Protein AF-A0A925YKU9-F1 (afdb_monomer_lite)

Foldseek 3Di:
DPPPPVVVVVLCQLAACPHPNNVVQQVVQVVCCVVPVDRAADERDHADDDQVVLQVAADNPPRHDFQDPAADVNAWRGADSVSRHTYGRNDPPPD

Radius of gyration: 14.34 Å; chains: 1; bounding box: 39×33×35 Å

Secondary structure (DSSP, 8-state):
---HHHHHHHHHHHH-TTSHHHHHHHHHHHHHHHHH-S---EE-----S-HHHHHTPPPTTT----EEEEEETTTEEEEETTTTEEE--------

Structure (mmCIF, N/CA/C/O backbone):
data_AF-A0A925YKU9-F1
#
_entry.id   AF-A0A925YKU9-F1
#
loop_
_atom_site.group_PDB
_atom_site.id
_atom_site.type_symbol
_atom_site.label_atom_id
_atom_site.label_alt_id
_atom_site.label_comp_id
_atom_site.label_asym_id
_atom_site.label_entity_id
_atom_site.label_seq_id
_atom_site.pdbx_PDB_ins_code
_atom_site.Cartn_x
_atom_site.Cartn_y
_atom_site.Cartn_z
_atom_site.occupancy
_atom_site.B_iso_or_equiv
_atom_site.auth_seq_id
_atom_site.auth_comp_id
_atom_site.auth_asym_id
_atom_site.auth_atom_id
_atom_site.pdbx_PDB_model_num
ATOM 1 N N . MET A 1 1 ? 25.404 24.537 1.081 1.00 47.00 1 MET A N 1
ATOM 2 C CA . MET A 1 1 ? 25.652 23.130 1.467 1.00 47.00 1 MET A CA 1
ATOM 3 C C . MET A 1 1 ? 24.310 22.455 1.718 1.00 47.00 1 MET A C 1
ATOM 5 O O . MET A 1 1 ? 23.760 22.600 2.797 1.00 47.00 1 MET A O 1
ATOM 9 N N . GLY A 1 2 ? 23.730 21.794 0.712 1.00 53.41 2 GLY A N 1
ATOM 10 C CA . GLY A 1 2 ? 22.553 20.944 0.922 1.00 53.41 2 GLY A CA 1
ATOM 11 C C . GLY A 1 2 ? 23.017 19.615 1.508 1.00 53.41 2 GLY A C 1
ATOM 12 O O . GLY A 1 2 ? 23.912 18.988 0.939 1.00 53.41 2 GLY A O 1
ATOM 13 N N . CYS A 1 3 ? 22.486 19.215 2.661 1.00 54.06 3 CYS A N 1
ATOM 14 C CA . CYS A 1 3 ? 22.862 17.966 3.318 1.00 54.06 3 CYS A CA 1
ATOM 15 C C . CYS A 1 3 ? 22.332 16.766 2.510 1.00 54.06 3 CYS A C 1
ATOM 17 O O . CYS A 1 3 ? 21.274 16.214 2.799 1.00 54.06 3 CYS A O 1
ATOM 19 N N . LYS A 1 4 ? 23.082 16.366 1.476 1.00 62.62 4 LYS A N 1
ATOM 20 C CA . LYS A 1 4 ? 22.746 15.247 0.576 1.00 62.62 4 LYS A CA 1
ATOM 21 C C . LYS A 1 4 ? 22.567 13.920 1.325 1.00 62.62 4 LYS A C 1
ATOM 23 O O . LYS A 1 4 ? 21.825 13.052 0.878 1.00 62.62 4 LYS A O 1
ATOM 28 N N . THR A 1 5 ? 23.236 13.759 2.466 1.00 67.00 5 THR A N 1
ATOM 29 C CA . THR A 1 5 ? 23.185 12.537 3.279 1.00 67.00 5 THR A CA 1
ATOM 30 C C . THR A 1 5 ? 21.844 12.377 3.996 1.00 67.00 5 THR A C 1
ATOM 32 O O . THR A 1 5 ? 21.273 11.290 3.961 1.00 67.00 5 THR A O 1
ATOM 35 N N . GLY A 1 6 ? 21.314 13.450 4.595 1.00 72.69 6 GLY A N 1
ATOM 36 C CA . GLY A 1 6 ? 20.035 13.407 5.314 1.00 72.69 6 GLY A CA 1
ATOM 37 C C . GLY A 1 6 ? 18.842 13.196 4.381 1.00 72.69 6 GLY A C 1
ATOM 38 O O . GLY A 1 6 ? 17.964 12.388 4.673 1.00 72.69 6 GLY A O 1
ATOM 39 N N . GLU A 1 7 ? 18.853 13.849 3.217 1.00 74.38 7 GLU A N 1
ATOM 40 C CA . GLU A 1 7 ? 17.818 13.664 2.192 1.00 74.38 7 GLU A CA 1
ATOM 41 C C . GLU A 1 7 ? 17.801 12.224 1.662 1.00 74.38 7 GLU A C 1
ATOM 43 O O . GLU A 1 7 ? 16.746 11.591 1.606 1.00 74.38 7 GLU A O 1
ATOM 48 N N . ARG A 1 8 ? 18.977 11.662 1.345 1.00 70.12 8 ARG A N 1
ATOM 49 C CA . ARG A 1 8 ? 19.085 10.280 0.860 1.00 70.12 8 ARG A CA 1
ATOM 50 C C . ARG A 1 8 ? 18.632 9.262 1.906 1.00 70.12 8 ARG A C 1
ATOM 52 O O . ARG A 1 8 ? 18.003 8.272 1.544 1.00 70.12 8 ARG A O 1
ATOM 59 N N . PHE A 1 9 ? 18.926 9.514 3.181 1.00 75.19 9 PHE A N 1
ATOM 60 C CA . PHE A 1 9 ? 18.459 8.677 4.285 1.00 75.19 9 PHE A CA 1
ATOM 61 C C . PHE A 1 9 ? 16.930 8.726 4.419 1.00 75.19 9 PHE A C 1
ATOM 63 O O . PHE A 1 9 ? 16.285 7.681 4.422 1.00 75.19 9 PHE A O 1
ATOM 70 N N . GLY A 1 10 ? 16.332 9.922 4.425 1.00 74.50 10 GLY A N 1
ATOM 71 C CA . GLY A 1 10 ? 14.876 10.077 4.507 1.00 74.50 10 GLY A CA 1
ATOM 72 C C . GLY A 1 10 ? 14.133 9.441 3.326 1.00 74.50 10 GLY A C 1
ATOM 73 O O . GLY A 1 10 ? 13.119 8.771 3.517 1.00 74.50 10 GLY A O 1
ATOM 74 N N . LEU A 1 11 ? 14.658 9.589 2.105 1.00 73.44 11 LEU A N 1
ATOM 75 C CA . LEU A 1 11 ? 14.107 8.931 0.913 1.00 73.44 11 LEU A CA 1
ATOM 76 C C . LEU A 1 11 ? 14.207 7.403 0.988 1.00 73.44 11 LEU A C 1
ATOM 78 O O . LEU A 1 11 ? 13.266 6.713 0.590 1.00 73.44 11 LEU A O 1
ATOM 82 N N . GLY A 1 12 ? 15.318 6.885 1.518 1.00 73.56 12 GLY A N 1
ATOM 83 C CA . GLY A 1 12 ? 15.509 5.457 1.760 1.00 73.56 12 GLY A CA 1
ATOM 84 C C . GLY A 1 12 ? 14.478 4.897 2.737 1.00 73.56 12 GLY A C 1
ATOM 85 O O . GLY A 1 12 ? 13.840 3.890 2.430 1.00 73.56 12 GLY A O 1
ATOM 86 N N . GLU A 1 13 ? 14.242 5.586 3.854 1.00 78.00 13 GLU A N 1
ATOM 87 C CA . GLU A 1 13 ? 13.253 5.161 4.850 1.00 78.00 13 GLU A CA 1
ATOM 88 C C . GLU A 1 13 ? 11.822 5.164 4.283 1.00 78.00 13 GLU A C 1
ATOM 90 O O . GLU A 1 13 ? 11.064 4.236 4.547 1.00 78.00 13 GLU A O 1
ATOM 95 N N . MET A 1 14 ? 11.448 6.144 3.454 1.00 79.38 14 MET A N 1
ATOM 96 C CA . MET A 1 14 ? 10.111 6.196 2.828 1.00 79.38 14 MET A CA 1
ATOM 97 C C . MET A 1 14 ? 9.894 5.164 1.711 1.00 79.38 14 MET A C 1
ATOM 99 O O . MET A 1 14 ? 8.747 4.891 1.350 1.00 79.38 14 MET A O 1
ATOM 103 N N . SER A 1 15 ? 10.979 4.641 1.132 1.00 79.56 15 SER A N 1
ATOM 104 C CA . SER A 1 15 ? 10.930 3.747 -0.036 1.00 79.56 15 SER A CA 1
ATOM 105 C C . SER A 1 15 ? 11.289 2.299 0.284 1.00 79.56 15 SER A C 1
ATOM 107 O O . SER A 1 15 ? 11.261 1.451 -0.609 1.00 79.56 15 SER A O 1
ATOM 109 N N . SER A 1 16 ? 11.643 2.009 1.537 1.00 83.62 16 SER A N 1
ATOM 110 C CA . SER A 1 16 ? 12.012 0.667 1.982 1.00 83.62 16 SER A CA 1
ATOM 111 C C . SER A 1 16 ? 10.869 0.056 2.797 1.00 83.62 16 SER A C 1
ATOM 113 O O . SER A 1 16 ? 10.448 0.658 3.788 1.00 83.62 16 SER A O 1
ATOM 115 N N . PRO A 1 17 ? 10.357 -1.134 2.428 1.00 82.12 17 PRO A N 1
ATOM 116 C CA . PRO A 1 17 ? 9.280 -1.798 3.173 1.00 82.12 17 PRO A CA 1
ATOM 117 C C . PRO A 1 17 ? 9.705 -2.181 4.600 1.00 82.12 17 PRO A C 1
ATOM 119 O O . PRO A 1 17 ? 8.885 -2.191 5.520 1.00 82.12 17 PRO A O 1
ATOM 122 N N . ASP A 1 18 ? 11.000 -2.440 4.784 1.00 81.75 18 ASP A N 1
ATOM 123 C CA . ASP A 1 18 ? 11.605 -2.859 6.047 1.00 81.75 18 ASP A CA 1
ATOM 124 C C . ASP A 1 18 ? 12.107 -1.721 6.935 1.00 81.75 18 ASP A C 1
ATOM 126 O O . ASP A 1 18 ? 12.610 -1.991 8.032 1.00 81.75 18 ASP A O 1
ATOM 130 N N . SER A 1 19 ? 11.963 -0.468 6.497 1.00 85.75 19 SER A N 1
ATOM 131 C CA . SER A 1 19 ? 12.412 0.682 7.274 1.00 85.75 19 SER A CA 1
ATOM 132 C C . SER A 1 19 ? 11.648 0.822 8.584 1.00 85.75 19 SER A C 1
ATOM 134 O O . SER A 1 19 ? 10.493 0.395 8.732 1.00 85.75 19 SER A O 1
ATOM 136 N N . SER A 1 20 ? 12.297 1.480 9.541 1.00 87.19 20 SER A N 1
ATOM 137 C CA . SER A 1 20 ? 11.671 1.823 10.816 1.00 87.19 20 SER A CA 1
ATOM 138 C C . SER A 1 20 ? 10.420 2.685 10.598 1.00 87.19 20 SER A C 1
ATOM 140 O O . SER A 1 20 ? 9.379 2.452 11.218 1.00 87.19 20 SER A O 1
ATOM 142 N N . LEU A 1 21 ? 10.497 3.607 9.634 1.00 87.25 21 LEU A N 1
ATOM 143 C CA . LEU A 1 21 ? 9.420 4.514 9.262 1.00 87.25 21 LEU A CA 1
ATOM 144 C C . LEU A 1 21 ? 8.204 3.777 8.686 1.00 87.25 21 LEU A C 1
ATOM 146 O O . LEU A 1 21 ? 7.085 4.017 9.136 1.00 87.25 21 LEU A O 1
ATOM 150 N N . THR A 1 22 ? 8.406 2.863 7.733 1.00 87.38 22 THR A N 1
ATOM 151 C CA . THR A 1 22 ? 7.304 2.113 7.107 1.00 87.38 22 THR A CA 1
ATOM 152 C C . THR A 1 22 ? 6.642 1.170 8.109 1.00 87.38 22 THR A C 1
ATOM 154 O O . THR A 1 22 ? 5.417 1.050 8.134 1.00 87.38 22 THR A O 1
ATOM 157 N N . LYS A 1 23 ? 7.426 0.510 8.971 1.00 90.06 23 LYS A N 1
ATOM 158 C CA . LYS A 1 23 ? 6.894 -0.362 10.032 1.00 90.06 23 LYS A CA 1
ATOM 159 C C . LYS A 1 23 ? 6.031 0.427 11.016 1.00 90.06 23 LYS A C 1
ATOM 161 O O . LYS A 1 23 ? 4.874 0.070 11.232 1.00 90.06 23 LYS A O 1
ATOM 166 N N . ARG A 1 24 ? 6.554 1.538 11.544 1.00 91.94 24 ARG A N 1
ATOM 167 C CA . ARG A 1 24 ? 5.825 2.376 12.506 1.00 91.94 24 ARG A CA 1
ATOM 168 C C . ARG A 1 24 ? 4.614 3.062 11.876 1.00 91.94 24 ARG A C 1
ATOM 170 O O . ARG A 1 24 ? 3.562 3.135 12.499 1.00 91.94 24 ARG A O 1
ATOM 177 N N . GLY A 1 25 ? 4.742 3.531 10.636 1.00 91.25 25 GLY A N 1
ATOM 178 C CA . GLY A 1 25 ? 3.652 4.157 9.892 1.00 91.25 25 GLY A CA 1
ATOM 179 C C . GLY A 1 25 ? 2.457 3.223 9.711 1.00 91.25 25 GLY A C 1
ATOM 180 O O . GLY A 1 25 ? 1.321 3.638 9.936 1.00 91.25 25 GLY A O 1
ATOM 181 N N . ARG A 1 26 ? 2.702 1.949 9.380 1.00 91.38 26 ARG A N 1
ATOM 182 C CA . ARG A 1 26 ? 1.641 0.936 9.272 1.00 91.38 26 ARG A CA 1
ATOM 183 C C . ARG A 1 26 ? 0.992 0.621 10.616 1.00 91.38 26 ARG A C 1
ATOM 185 O O . ARG A 1 26 ? -0.230 0.650 10.694 1.00 91.38 26 ARG A O 1
ATOM 192 N N . GLU A 1 27 ? 1.783 0.428 11.669 1.00 92.56 27 GLU A N 1
ATOM 193 C CA . GLU A 1 27 ? 1.261 0.185 13.024 1.00 92.56 27 GLU A CA 1
ATOM 194 C C . GLU A 1 27 ? 0.350 1.336 13.498 1.00 92.56 27 GLU A C 1
ATOM 196 O O . GLU A 1 27 ? -0.692 1.118 14.118 1.00 92.56 27 GLU A O 1
ATOM 201 N N . LEU A 1 28 ? 0.703 2.583 13.170 1.00 93.25 28 LEU A N 1
ATOM 202 C CA . LEU A 1 28 ? -0.147 3.742 13.449 1.00 93.25 28 LEU A CA 1
ATOM 203 C C . LEU A 1 28 ? -1.434 3.724 12.621 1.00 93.25 28 LEU A C 1
ATOM 205 O O . LEU A 1 28 ? -2.499 4.010 13.162 1.00 93.25 28 LEU A O 1
ATOM 209 N N . CYS A 1 29 ? -1.363 3.361 11.338 1.00 92.88 29 CYS A N 1
ATOM 210 C CA . CYS A 1 29 ? -2.556 3.206 10.503 1.00 92.88 29 CYS A CA 1
ATOM 211 C C . CYS A 1 29 ? -3.511 2.155 11.086 1.00 92.88 29 CYS A C 1
ATOM 213 O O . CYS A 1 29 ? -4.721 2.374 11.114 1.00 92.88 29 CYS A O 1
ATOM 215 N N . GLU A 1 30 ? -2.978 1.052 11.617 1.00 91.75 30 GLU A N 1
ATOM 216 C CA . GLU A 1 30 ? -3.768 0.032 12.311 1.00 91.75 30 GLU A CA 1
ATOM 217 C C . GLU A 1 30 ? -4.514 0.595 13.515 1.00 91.75 30 GLU A C 1
ATOM 219 O O . GLU A 1 30 ? -5.736 0.445 13.620 1.00 91.75 30 GLU A O 1
ATOM 224 N N . GLN A 1 31 ? -3.796 1.310 14.377 1.00 94.44 31 GLN A N 1
ATOM 225 C CA . GLN A 1 31 ? -4.368 1.938 15.565 1.00 94.44 31 GLN A CA 1
ATOM 226 C C . GLN A 1 31 ? -5.410 3.010 15.221 1.00 94.44 31 GLN A C 1
ATOM 228 O O . GLN A 1 31 ? -6.457 3.078 15.869 1.00 94.44 31 GLN A O 1
ATOM 233 N N . ILE A 1 32 ? -5.153 3.842 14.206 1.00 93.75 32 ILE A N 1
ATOM 234 C CA . ILE A 1 32 ? -6.083 4.891 13.767 1.00 93.75 32 ILE A CA 1
ATOM 235 C C . ILE A 1 32 ? -7.361 4.261 13.223 1.00 93.75 32 ILE A C 1
ATOM 237 O O . ILE A 1 32 ? -8.450 4.660 13.635 1.00 93.75 32 ILE A O 1
ATOM 241 N N . THR A 1 33 ? -7.260 3.251 12.359 1.00 93.56 33 THR A N 1
ATOM 242 C CA . THR A 1 33 ? -8.444 2.557 11.836 1.00 93.56 33 THR A CA 1
ATOM 243 C C . THR A 1 33 ? -9.233 1.877 12.939 1.00 93.56 33 THR A C 1
ATOM 245 O O . THR A 1 33 ? -10.451 1.995 12.955 1.00 93.56 33 THR A O 1
ATOM 248 N N . HIS A 1 34 ? -8.567 1.224 13.894 1.00 94.00 34 HIS A N 1
ATOM 249 C CA . HIS A 1 34 ? -9.259 0.597 15.020 1.00 94.00 34 HIS A CA 1
ATOM 250 C C . HIS A 1 34 ? -10.049 1.620 15.853 1.00 94.00 34 HIS A C 1
ATOM 252 O O . HIS A 1 34 ? -11.138 1.330 16.333 1.00 94.00 34 HIS A O 1
ATOM 258 N N . ARG A 1 35 ? -9.514 2.835 16.033 1.00 95.75 35 ARG A N 1
ATOM 259 C CA . ARG A 1 35 ? -10.168 3.884 16.834 1.00 95.75 35 ARG A CA 1
ATOM 260 C C . ARG A 1 35 ? -11.238 4.665 16.075 1.00 95.75 35 ARG A C 1
ATOM 262 O O . ARG A 1 35 ? -12.181 5.140 16.694 1.00 95.75 35 ARG A O 1
ATOM 269 N N . THR A 1 36 ? -11.075 4.839 14.767 1.00 94.56 36 THR A N 1
ATOM 270 C CA . THR A 1 36 ? -11.956 5.690 13.946 1.00 94.56 36 THR A CA 1
ATOM 271 C C . THR A 1 36 ? -12.954 4.899 13.106 1.00 94.56 36 THR A C 1
ATOM 273 O O . THR A 1 36 ? -13.887 5.490 12.578 1.00 94.56 36 THR A O 1
ATOM 276 N N . ASN A 1 37 ? -12.767 3.581 12.971 1.00 92.88 37 ASN A N 1
ATOM 277 C CA . ASN A 1 37 ? -13.436 2.719 11.987 1.00 92.88 37 ASN A CA 1
ATOM 278 C C . ASN A 1 37 ? -13.235 3.159 10.524 1.00 92.88 37 ASN A C 1
ATOM 280 O O . ASN A 1 37 ? -13.895 2.643 9.625 1.00 92.88 37 ASN A O 1
ATOM 284 N N . THR A 1 38 ? -12.291 4.069 10.262 1.00 91.75 38 THR A N 1
ATOM 285 C CA . THR A 1 38 ? -11.973 4.546 8.915 1.00 91.75 38 THR A CA 1
ATOM 286 C C . THR A 1 38 ? -10.722 3.835 8.393 1.00 91.75 38 THR A C 1
ATOM 288 O O . THR A 1 38 ? -9.672 3.859 9.056 1.00 91.75 38 THR A O 1
ATOM 291 N N . PRO A 1 39 ? -10.777 3.205 7.206 1.00 90.94 39 PR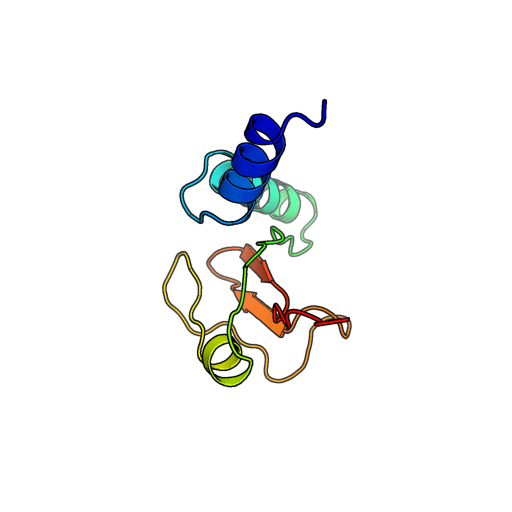O A N 1
ATOM 292 C CA . PRO A 1 39 ? -9.626 2.512 6.644 1.00 90.94 39 PRO A CA 1
ATOM 293 C C . PRO A 1 39 ? -8.506 3.521 6.360 1.00 90.94 39 PRO A C 1
ATOM 295 O O . PRO A 1 39 ? -8.663 4.464 5.586 1.00 90.94 39 PRO A O 1
ATOM 298 N N . THR A 1 40 ? -7.384 3.349 7.057 1.00 92.88 40 THR A N 1
ATOM 299 C CA . THR A 1 40 ? -6.230 4.251 7.026 1.00 92.88 40 THR A CA 1
ATOM 300 C C . THR A 1 40 ? -5.043 3.495 6.451 1.00 92.88 40 THR A C 1
ATOM 302 O O . THR A 1 40 ? -4.787 2.350 6.828 1.00 92.88 40 THR A O 1
ATOM 305 N N . TYR A 1 41 ? -4.317 4.144 5.543 1.00 93.62 41 TYR A N 1
ATOM 306 C CA . TYR A 1 41 ? -3.231 3.535 4.783 1.00 93.62 41 TYR A CA 1
ATOM 307 C C . TYR A 1 41 ? -1.978 4.403 4.843 1.00 93.62 41 TYR A C 1
ATOM 309 O O . TYR A 1 41 ? -2.051 5.633 4.818 1.00 93.62 41 TYR A O 1
ATOM 317 N N . TYR A 1 42 ? -0.821 3.749 4.864 1.00 93.12 42 TYR A N 1
ATOM 318 C CA . TYR A 1 42 ? 0.473 4.410 4.800 1.00 93.12 42 TYR A CA 1
ATOM 319 C C . TYR A 1 42 ? 0.864 4.685 3.342 1.00 93.12 42 TYR A C 1
ATOM 321 O O . TYR A 1 42 ? 0.820 3.789 2.496 1.00 93.12 42 TYR A O 1
ATOM 329 N N . LEU A 1 43 ? 1.268 5.924 3.048 1.00 90.88 43 LEU A N 1
ATOM 330 C CA . LEU A 1 43 ? 1.727 6.318 1.718 1.00 90.88 43 LEU A CA 1
ATOM 331 C C . LEU A 1 43 ? 3.161 5.834 1.483 1.00 90.88 43 LEU A C 1
ATOM 333 O O . LEU A 1 43 ? 4.117 6.399 2.014 1.00 90.88 43 LEU A O 1
ATOM 337 N N . PHE A 1 44 ? 3.305 4.824 0.633 1.00 90.19 44 PHE A N 1
ATOM 338 C CA . PHE A 1 44 ? 4.588 4.261 0.249 1.00 90.19 44 PHE A CA 1
ATOM 339 C C . PHE A 1 44 ? 5.119 4.927 -1.018 1.00 90.19 44 PHE A C 1
ATOM 341 O O . PHE A 1 44 ? 4.468 4.901 -2.072 1.00 90.19 44 PHE A O 1
ATOM 348 N N . ARG A 1 45 ? 6.324 5.498 -0.939 1.00 84.81 45 ARG A N 1
ATOM 349 C CA . ARG A 1 45 ? 6.984 6.094 -2.103 1.00 84.81 45 ARG A CA 1
ATOM 350 C C . ARG A 1 45 ? 7.819 5.053 -2.829 1.00 84.81 4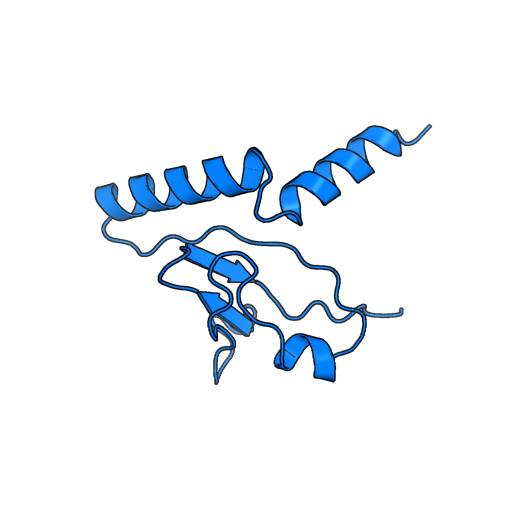5 ARG A C 1
ATOM 352 O O . ARG A 1 45 ? 8.542 4.275 -2.224 1.00 84.81 45 ARG A O 1
ATOM 359 N N . HIS A 1 46 ? 7.716 5.047 -4.150 1.00 81.38 46 HIS A N 1
ATOM 360 C CA . HIS A 1 46 ? 8.539 4.200 -4.998 1.00 81.38 46 HIS A CA 1
ATOM 361 C C . HIS A 1 46 ? 9.162 5.020 -6.123 1.00 81.38 46 HIS A C 1
ATOM 363 O O . HIS A 1 46 ? 8.656 6.080 -6.489 1.00 81.38 46 HIS A O 1
ATOM 369 N N . HIS A 1 47 ? 10.269 4.520 -6.666 1.00 74.00 47 HIS A N 1
ATOM 370 C CA . HIS A 1 47 ? 10.960 5.125 -7.794 1.00 74.00 47 HIS A CA 1
ATOM 371 C C . HIS A 1 47 ? 10.880 4.179 -8.988 1.00 74.00 47 HIS A C 1
ATOM 373 O O . HIS A 1 47 ? 11.687 3.261 -9.132 1.00 74.00 47 HIS A O 1
ATOM 379 N N . GLY A 1 48 ? 9.890 4.423 -9.839 1.00 68.44 48 GLY A N 1
ATOM 380 C CA . GLY A 1 48 ? 9.673 3.662 -11.054 1.00 68.44 48 GLY A CA 1
ATOM 381 C C . GLY A 1 48 ? 10.626 4.064 -12.170 1.00 68.44 48 GLY A C 1
ATOM 382 O O . GLY A 1 48 ? 10.973 5.235 -12.336 1.00 68.44 48 GLY A O 1
ATOM 383 N N . ARG A 1 49 ? 11.059 3.077 -12.961 1.00 67.31 49 ARG A N 1
ATOM 3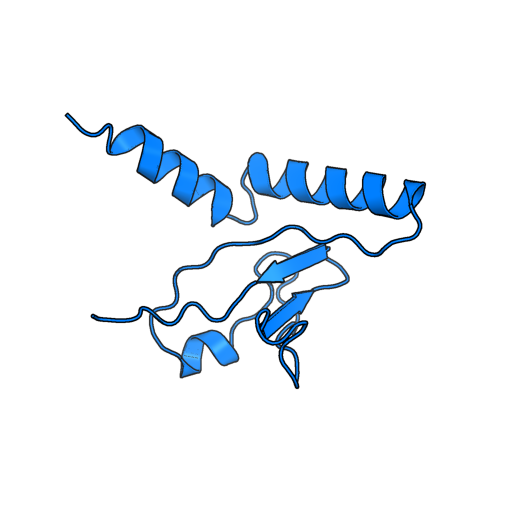84 C CA . ARG A 1 49 ? 11.898 3.307 -14.155 1.00 67.31 49 ARG A CA 1
ATOM 385 C C . ARG A 1 49 ? 11.118 3.227 -15.465 1.00 67.31 49 ARG A C 1
ATOM 387 O O . ARG A 1 49 ? 11.571 3.770 -16.466 1.00 67.31 49 ARG A O 1
ATOM 394 N N . SER A 1 50 ? 9.985 2.523 -15.490 1.00 77.56 50 SER A N 1
ATOM 395 C CA . SER A 1 50 ? 9.193 2.326 -16.706 1.00 77.56 50 SER A CA 1
ATOM 396 C C . SER A 1 50 ? 7.741 2.003 -16.371 1.00 77.56 50 SER A C 1
ATOM 398 O O . SER A 1 50 ? 7.483 1.137 -15.541 1.00 77.56 50 SER A O 1
ATOM 400 N N . GLN A 1 51 ? 6.801 2.648 -17.063 1.00 72.88 51 GLN A N 1
ATOM 401 C CA . GLN A 1 51 ? 5.363 2.518 -16.811 1.00 72.88 51 GLN A CA 1
ATOM 402 C C . GLN A 1 51 ? 4.863 1.067 -16.887 1.00 72.88 51 GLN A C 1
ATOM 404 O O . GLN A 1 51 ? 4.036 0.668 -16.073 1.00 72.88 51 GLN A O 1
ATOM 409 N N . LYS A 1 52 ? 5.383 0.265 -17.827 1.00 76.56 52 LYS A N 1
ATOM 410 C CA . LYS A 1 52 ? 4.991 -1.146 -17.964 1.00 76.56 52 LYS A CA 1
ATOM 411 C C . LYS A 1 52 ? 5.371 -1.953 -16.716 1.00 76.56 52 LYS A C 1
ATOM 413 O O . LYS A 1 52 ? 4.520 -2.611 -16.134 1.00 76.56 52 LYS A O 1
ATOM 418 N N . ARG A 1 53 ? 6.616 -1.795 -16.248 1.00 77.06 53 ARG A N 1
ATOM 419 C CA . ARG A 1 53 ? 7.106 -2.456 -15.028 1.00 77.06 53 ARG A CA 1
ATOM 420 C C . ARG A 1 53 ? 6.387 -1.980 -13.771 1.00 77.06 53 ARG A C 1
ATOM 422 O O . ARG A 1 53 ? 6.171 -2.784 -12.877 1.00 77.06 53 ARG A O 1
ATOM 429 N N . GLU A 1 54 ? 6.010 -0.703 -13.711 1.00 80.94 54 GLU A N 1
ATOM 430 C CA . GLU A 1 54 ? 5.249 -0.186 -12.572 1.00 80.94 54 GLU A CA 1
ATOM 431 C C . GLU A 1 54 ? 3.867 -0.835 -12.482 1.00 80.94 54 GLU A C 1
ATOM 433 O O . GLU A 1 54 ? 3.455 -1.208 -11.392 1.00 80.94 54 GLU A O 1
ATOM 438 N N . ARG A 1 55 ? 3.162 -1.029 -13.603 1.00 81.12 55 ARG A N 1
ATOM 439 C CA . ARG A 1 55 ? 1.842 -1.688 -13.597 1.00 81.12 55 ARG A CA 1
ATOM 440 C C . ARG A 1 55 ? 1.918 -3.159 -13.180 1.00 81.12 55 ARG A C 1
ATOM 442 O O . ARG A 1 55 ? 1.015 -3.647 -12.521 1.00 81.12 55 ARG A O 1
ATOM 449 N N . GLU A 1 56 ? 3.006 -3.845 -13.513 1.00 84.50 56 GLU A N 1
ATOM 450 C CA . GLU A 1 56 ? 3.252 -5.239 -13.106 1.00 84.50 56 GLU A CA 1
ATOM 451 C C . GLU A 1 56 ? 3.819 -5.355 -11.675 1.00 84.50 56 GLU A C 1
ATOM 453 O O . GLU A 1 56 ? 4.164 -6.445 -11.213 1.00 84.50 56 GLU A O 1
ATOM 458 N N . ARG A 1 57 ? 3.959 -4.232 -10.958 1.00 86.88 57 ARG A N 1
ATOM 459 C CA . ARG A 1 57 ? 4.567 -4.199 -9.629 1.00 86.88 57 ARG A CA 1
ATOM 460 C C . ARG A 1 57 ? 3.649 -4.833 -8.592 1.00 86.88 57 ARG A C 1
ATOM 462 O O . ARG A 1 57 ? 2.511 -4.413 -8.405 1.00 86.88 57 ARG A O 1
ATOM 469 N N . ARG A 1 58 ? 4.213 -5.755 -7.818 1.00 90.50 58 ARG A N 1
ATOM 470 C CA . ARG A 1 58 ? 3.573 -6.374 -6.652 1.00 90.50 58 ARG A CA 1
ATOM 471 C C . ARG A 1 58 ? 3.793 -5.563 -5.380 1.00 90.50 58 ARG A C 1
ATOM 473 O O . ARG A 1 58 ? 4.684 -4.713 -5.315 1.00 90.50 58 ARG A O 1
ATOM 480 N N . CYS A 1 59 ? 2.974 -5.823 -4.367 1.00 90.75 59 CYS A N 1
ATOM 481 C CA . CYS A 1 59 ? 3.113 -5.195 -3.061 1.00 90.75 59 CYS A CA 1
ATOM 482 C C . CYS A 1 59 ? 4.521 -5.462 -2.495 1.00 90.75 59 CYS A C 1
ATOM 484 O O . CYS A 1 59 ? 4.929 -6.619 -2.418 1.00 90.75 59 CYS A O 1
ATOM 486 N N . PRO A 1 60 ? 5.272 -4.441 -2.049 1.00 89.00 60 PRO A N 1
ATOM 487 C CA . PRO A 1 60 ? 6.645 -4.619 -1.574 1.00 89.00 60 PRO A CA 1
ATOM 488 C C . PRO A 1 60 ? 6.745 -5.383 -0.243 1.00 89.00 60 PRO A C 1
ATOM 490 O O . PRO A 1 60 ? 7.851 -5.692 0.182 1.00 89.00 60 PRO A O 1
ATOM 493 N N . ILE A 1 61 ? 5.617 -5.652 0.425 1.00 88.31 61 ILE A N 1
ATOM 494 C CA . ILE A 1 61 ? 5.563 -6.347 1.717 1.00 88.31 61 ILE A CA 1
ATOM 495 C C . ILE A 1 61 ? 5.079 -7.786 1.541 1.00 88.31 61 ILE A C 1
ATOM 497 O O . ILE A 1 61 ? 5.809 -8.716 1.861 1.00 88.31 61 ILE A O 1
ATOM 501 N N . CYS A 1 62 ? 3.862 -7.986 1.025 1.00 91.06 62 CYS A N 1
ATOM 502 C CA . CYS A 1 62 ? 3.286 -9.327 0.868 1.00 91.06 62 CYS A CA 1
ATOM 503 C C . CYS A 1 62 ? 3.524 -9.951 -0.513 1.00 91.06 62 CYS A C 1
ATOM 505 O O . CYS A 1 62 ? 3.170 -11.107 -0.725 1.00 91.06 62 CYS A O 1
ATOM 507 N N . ASN A 1 63 ? 4.084 -9.200 -1.466 1.00 90.56 63 ASN A N 1
ATOM 508 C CA . ASN A 1 63 ? 4.248 -9.621 -2.859 1.00 90.56 63 ASN A CA 1
ATOM 509 C C . ASN A 1 63 ? 2.931 -10.020 -3.565 1.00 90.56 63 ASN A C 1
ATOM 511 O O . ASN A 1 63 ? 2.962 -10.726 -4.572 1.00 90.56 63 ASN A O 1
ATOM 515 N N . GLY A 1 64 ? 1.784 -9.567 -3.053 1.00 89.69 64 GLY A N 1
ATOM 516 C CA . GLY A 1 64 ? 0.475 -9.742 -3.680 1.00 89.69 64 GLY A CA 1
ATOM 517 C C . GLY A 1 64 ? 0.180 -8.701 -4.761 1.00 89.69 64 GLY A C 1
ATOM 518 O O . GLY A 1 64 ? 0.889 -7.696 -4.896 1.00 89.69 64 GLY A O 1
ATOM 519 N N . ASP A 1 65 ? -0.889 -8.939 -5.515 1.00 91.88 65 ASP A N 1
ATOM 520 C CA . ASP A 1 65 ? -1.453 -7.956 -6.434 1.00 91.88 65 ASP A CA 1
ATOM 521 C C . ASP A 1 65 ? -2.117 -6.818 -5.654 1.00 91.88 65 ASP A C 1
ATOM 523 O O . ASP A 1 65 ? -2.786 -7.020 -4.644 1.00 91.88 65 ASP A O 1
ATOM 527 N N . TRP A 1 66 ? -1.876 -5.594 -6.107 1.00 94.00 66 TRP A N 1
ATOM 528 C CA . TRP A 1 66 ? -2.334 -4.378 -5.427 1.00 94.00 66 TRP A CA 1
ATOM 529 C C . TRP A 1 66 ? -2.550 -3.207 -6.386 1.00 94.00 66 TRP A C 1
ATOM 531 O O . TRP A 1 66 ? -2.840 -2.099 -5.944 1.00 94.00 66 TRP A O 1
ATOM 541 N N . LEU A 1 67 ? -2.379 -3.430 -7.694 1.00 92.31 67 LEU A N 1
ATOM 542 C CA . LEU A 1 67 ? -2.770 -2.462 -8.709 1.00 92.31 67 LEU A CA 1
ATOM 543 C C . LEU A 1 67 ? -4.296 -2.404 -8.735 1.00 92.31 67 LEU A C 1
ATOM 545 O O . LEU A 1 67 ? -4.961 -3.433 -8.863 1.00 92.31 67 LEU A O 1
ATOM 549 N N . LEU A 1 68 ? -4.842 -1.202 -8.623 1.00 90.62 68 LEU A N 1
ATOM 550 C CA . LEU A 1 68 ? -6.270 -0.984 -8.734 1.00 90.62 68 LEU A CA 1
ATOM 551 C C . LEU A 1 68 ? -6.689 -0.944 -10.211 1.00 90.62 68 LEU A C 1
ATOM 553 O O . LEU A 1 68 ? -5.944 -0.420 -11.044 1.00 90.62 68 LEU A O 1
ATOM 557 N N . PRO A 1 69 ? -7.885 -1.458 -10.550 1.00 88.19 69 PRO A N 1
ATOM 558 C CA . PRO A 1 69 ? -8.433 -1.315 -11.898 1.00 88.19 69 PRO A CA 1
ATOM 559 C C . PRO A 1 69 ? -8.676 0.160 -12.251 1.00 88.19 69 PRO A C 1
ATOM 561 O O . PRO A 1 69 ? -8.470 0.560 -13.394 1.00 88.19 69 PRO A O 1
ATOM 564 N N . GLU A 1 70 ? -9.051 0.967 -11.255 1.00 88.12 70 GLU A N 1
ATOM 565 C CA . GLU A 1 70 ? -9.272 2.408 -11.367 1.00 88.12 70 GLU A CA 1
ATOM 566 C C . GLU A 1 70 ? -8.543 3.149 -10.232 1.00 88.12 70 GLU A C 1
ATOM 568 O O . GLU A 1 70 ? -8.558 2.670 -9.092 1.00 88.12 70 GLU A O 1
ATOM 573 N N . PRO A 1 71 ? -7.908 4.310 -10.498 1.00 88.69 71 PRO A N 1
ATOM 574 C CA . PRO A 1 71 ? -7.186 5.052 -9.472 1.00 88.69 71 PRO A CA 1
ATOM 575 C C . PRO A 1 71 ? -8.104 5.528 -8.344 1.00 88.69 71 PRO A C 1
ATOM 577 O O . PRO A 1 71 ? -9.091 6.233 -8.562 1.00 88.69 71 PRO A O 1
ATOM 580 N N . LEU A 1 72 ? -7.727 5.220 -7.107 1.00 88.88 72 LEU A N 1
ATOM 581 C CA . LEU A 1 72 ? -8.417 5.723 -5.929 1.00 88.88 72 LEU A CA 1
ATOM 582 C C . LEU A 1 72 ? -8.161 7.232 -5.787 1.00 88.88 72 LEU A C 1
ATOM 584 O O . LEU A 1 72 ? -7.012 7.685 -5.824 1.00 88.88 72 LEU A O 1
ATOM 588 N N . PHE A 1 73 ? -9.235 8.008 -5.618 1.00 87.50 73 PHE A N 1
ATOM 589 C CA . PHE A 1 73 ? -9.202 9.479 -5.568 1.00 87.50 73 PHE A CA 1
ATOM 590 C C . PHE A 1 73 ? -8.465 10.117 -6.759 1.00 87.50 73 PHE A C 1
ATOM 592 O O . PHE A 1 73 ? -7.795 11.134 -6.584 1.00 87.50 73 PHE A O 1
ATOM 599 N N . GLU A 1 74 ? -8.507 9.476 -7.935 1.00 84.94 74 GLU A N 1
ATOM 600 C CA . GLU A 1 74 ? -7.837 9.940 -9.165 1.00 84.94 74 GLU A CA 1
ATOM 601 C C . GLU A 1 74 ? -6.309 10.116 -9.022 1.00 84.94 74 GLU A C 1
ATOM 603 O O . GLU A 1 74 ? -5.658 10.749 -9.852 1.00 84.94 74 GLU A O 1
ATOM 608 N N . ARG A 1 75 ? -5.713 9.561 -7.956 1.00 85.12 75 ARG A N 1
ATOM 609 C CA . ARG A 1 75 ? -4.315 9.823 -7.578 1.00 85.12 75 ARG A CA 1
ATOM 610 C C . ARG A 1 75 ? -3.532 8.581 -7.175 1.00 85.12 75 ARG A C 1
ATOM 612 O O . ARG A 1 75 ? -2.307 8.576 -7.307 1.00 85.12 75 ARG A O 1
ATOM 619 N N . PHE A 1 76 ? -4.200 7.564 -6.637 1.00 90.94 76 PHE A N 1
ATOM 620 C CA . PHE A 1 76 ? -3.544 6.370 -6.113 1.00 90.94 76 PHE A CA 1
ATOM 621 C C . PHE A 1 76 ? -3.870 5.158 -6.973 1.00 90.94 76 PHE A C 1
ATOM 623 O O . PHE A 1 76 ? -4.981 4.641 -6.946 1.00 90.94 76 PHE A O 1
ATOM 630 N N . ASP A 1 77 ? -2.876 4.690 -7.714 1.00 91.12 77 ASP A N 1
ATOM 631 C CA . ASP A 1 77 ? -3.0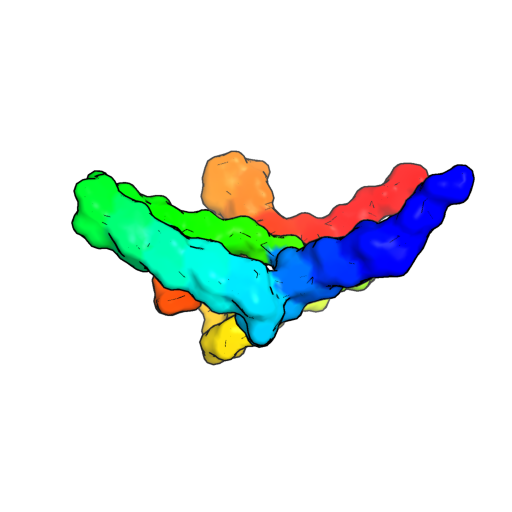08 3.525 -8.587 1.00 91.12 77 ASP A CA 1
ATOM 632 C C . ASP A 1 77 ? -2.866 2.197 -7.834 1.00 91.12 77 ASP A C 1
ATOM 634 O O . ASP A 1 77 ? -3.300 1.162 -8.330 1.00 91.12 77 ASP A O 1
ATOM 638 N N . PHE A 1 78 ? -2.243 2.202 -6.650 1.00 92.50 78 PHE A N 1
ATOM 639 C CA . PHE A 1 78 ? -1.987 0.991 -5.875 1.00 92.50 78 PHE A CA 1
ATOM 640 C C . PHE A 1 78 ? -2.583 1.069 -4.477 1.00 92.50 78 PHE A C 1
ATOM 642 O O . PHE A 1 78 ? -2.363 2.051 -3.760 1.00 92.50 78 PHE A O 1
ATOM 649 N N . ARG A 1 79 ? -3.236 -0.017 -4.057 1.00 94.12 79 ARG A N 1
ATOM 650 C CA . ARG A 1 79 ? -3.724 -0.234 -2.694 1.00 94.12 79 ARG A CA 1
ATOM 651 C C . ARG A 1 79 ? -3.540 -1.688 -2.295 1.00 94.12 79 ARG A C 1
ATOM 653 O O . ARG A 1 79 ? -4.038 -2.583 -2.966 1.00 94.12 79 ARG A O 1
ATOM 660 N N . CYS A 1 80 ? -2.868 -1.912 -1.172 1.00 93.62 80 CYS A N 1
ATOM 661 C CA . CYS A 1 80 ? -2.817 -3.216 -0.524 1.00 93.62 80 CYS A CA 1
ATOM 662 C C . CYS A 1 80 ? -3.546 -3.129 0.814 1.00 93.62 80 CYS A C 1
ATOM 664 O O . CYS A 1 80 ? -3.099 -2.412 1.713 1.00 93.62 80 CYS A O 1
ATOM 666 N N . ASP A 1 81 ? -4.654 -3.854 0.930 1.00 91.12 81 ASP A N 1
ATOM 667 C CA . ASP A 1 81 ? -5.490 -3.874 2.128 1.00 91.12 81 ASP A CA 1
ATOM 668 C C . ASP A 1 81 ? -4.842 -4.688 3.263 1.00 91.12 81 ASP A C 1
ATOM 670 O O . ASP A 1 81 ? -4.792 -4.204 4.393 1.00 91.12 81 ASP A O 1
ATOM 674 N N . ASP A 1 82 ? -4.206 -5.826 2.956 1.00 90.81 82 ASP A N 1
ATOM 675 C CA . ASP A 1 82 ? -3.485 -6.642 3.950 1.00 90.81 82 ASP A CA 1
ATOM 676 C C . ASP A 1 82 ? -2.320 -5.887 4.598 1.00 90.81 82 ASP A C 1
ATOM 678 O O . ASP A 1 82 ? -2.087 -5.960 5.803 1.00 90.81 82 ASP A O 1
ATOM 682 N N . CYS A 1 83 ? -1.566 -5.140 3.789 1.00 90.88 83 CYS A N 1
ATOM 683 C CA . CYS A 1 83 ? -0.385 -4.410 4.251 1.00 90.88 83 CYS A CA 1
ATOM 684 C C . CYS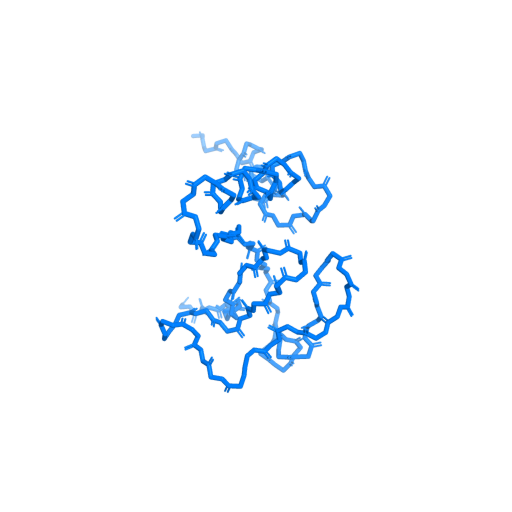 A 1 83 ? -0.678 -2.950 4.616 1.00 90.88 83 CYS A C 1
ATOM 686 O O . CYS A 1 83 ? 0.239 -2.246 5.045 1.00 90.88 83 CYS A O 1
ATOM 688 N N . ARG A 1 84 ? -1.917 -2.484 4.412 1.00 90.69 84 ARG A N 1
ATOM 689 C CA . ARG A 1 84 ? -2.356 -1.087 4.567 1.00 90.69 84 ARG A CA 1
ATOM 690 C C . ARG A 1 84 ? -1.435 -0.079 3.884 1.00 90.69 84 ARG A C 1
ATOM 692 O O . ARG A 1 84 ? -1.024 0.920 4.477 1.00 90.69 84 ARG A O 1
ATOM 699 N N . LEU A 1 85 ? -1.108 -0.346 2.624 1.00 92.94 85 LEU A N 1
ATOM 700 C CA . LEU A 1 85 ? -0.266 0.527 1.809 1.00 92.94 85 LEU A CA 1
ATOM 701 C C . LEU A 1 85 ? -1.064 1.184 0.687 1.00 92.94 85 LEU A C 1
ATOM 703 O O . LEU A 1 85 ? -1.848 0.520 0.012 1.00 92.94 85 LEU A O 1
ATOM 707 N N . LEU A 1 86 ? -0.779 2.461 0.442 1.00 93.06 86 LEU A N 1
ATOM 708 C CA . LEU A 1 86 ? -1.161 3.179 -0.772 1.00 93.06 86 LEU A CA 1
ATOM 709 C C . LEU A 1 86 ? 0.087 3.653 -1.503 1.00 93.06 86 LEU A C 1
ATOM 711 O O . LEU A 1 86 ? 1.084 4.026 -0.885 1.00 93.06 86 LEU A O 1
ATOM 715 N N . SER A 1 87 ? 0.035 3.665 -2.826 1.00 91.06 87 SER A N 1
ATOM 716 C CA . SER A 1 87 ? 1.126 4.178 -3.648 1.00 91.06 87 SER A CA 1
ATOM 717 C C . SER A 1 87 ? 0.575 4.685 -4.977 1.00 91.06 87 SER A C 1
ATOM 719 O O . SER A 1 87 ? -0.507 4.294 -5.412 1.00 91.06 87 SER A O 1
ATOM 721 N N . ASN A 1 88 ? 1.323 5.566 -5.623 1.00 89.75 88 ASN A N 1
ATOM 722 C CA . ASN A 1 88 ? 1.036 6.049 -6.968 1.00 89.75 88 ASN A CA 1
ATOM 723 C C . ASN A 1 88 ? 2.005 5.410 -7.967 1.00 89.75 88 ASN A C 1
ATOM 725 O O . ASN A 1 88 ? 3.115 5.015 -7.594 1.00 89.75 88 ASN A O 1
ATOM 729 N N . ILE A 1 89 ? 1.624 5.345 -9.243 1.00 84.69 89 ILE A N 1
ATOM 730 C CA . ILE A 1 89 ? 2.582 5.046 -10.308 1.00 84.69 89 ILE A CA 1
ATOM 731 C C . ILE A 1 89 ? 3.624 6.158 -10.301 1.00 84.69 89 ILE A C 1
ATOM 733 O O . ILE A 1 89 ? 3.337 7.341 -10.511 1.00 84.69 89 ILE A O 1
ATOM 737 N N . ALA A 1 90 ? 4.865 5.761 -10.055 1.00 73.88 90 ALA A N 1
ATOM 738 C CA . ALA A 1 90 ? 6.005 6.645 -10.131 1.00 73.88 90 ALA A CA 1
ATOM 739 C C . ALA A 1 90 ? 6.409 6.800 -11.602 1.00 73.88 90 ALA A C 1
ATOM 741 O O . ALA A 1 90 ? 7.367 6.191 -12.078 1.00 73.88 90 ALA A O 1
ATOM 742 N N . LEU A 1 91 ? 5.654 7.610 -12.348 1.00 64.69 91 LEU A N 1
ATOM 743 C CA . LEU A 1 91 ? 6.131 8.126 -13.625 1.00 64.69 91 LEU A CA 1
ATOM 744 C C . LEU A 1 91 ? 7.198 9.166 -13.300 1.00 64.69 91 LEU A C 1
ATOM 746 O O . LEU A 1 91 ? 6.895 10.209 -12.723 1.00 64.69 91 LEU A O 1
ATOM 750 N N . THR A 1 92 ? 8.456 8.893 -13.647 1.00 52.53 92 THR A N 1
ATOM 751 C CA . THR A 1 92 ? 9.437 9.974 -13.705 1.00 52.53 92 THR A CA 1
ATOM 752 C C . THR A 1 92 ? 8.957 10.925 -14.805 1.00 52.53 92 THR A C 1
ATOM 754 O O . THR A 1 92 ? 9.024 10.612 -15.993 1.00 52.53 92 THR A O 1
ATOM 757 N N . GLN A 1 93 ? 8.350 12.046 -14.417 1.00 43.88 93 GLN A N 1
ATOM 758 C CA . GLN A 1 93 ? 8.111 13.157 -15.328 1.00 43.88 93 GLN A CA 1
ATOM 759 C C . GLN A 1 93 ? 9.505 13.699 -15.653 1.00 43.88 93 GLN A C 1
ATOM 761 O O . GLN A 1 93 ? 10.094 14.438 -14.865 1.00 43.88 93 GLN A O 1
ATOM 766 N N . ARG A 1 94 ? 10.089 13.245 -16.767 1.00 40.12 94 ARG A N 1
ATOM 767 C CA . ARG A 1 94 ? 11.190 13.972 -17.399 1.00 40.12 94 ARG A CA 1
ATOM 768 C C . ARG A 1 94 ? 10.583 15.277 -17.902 1.00 40.12 94 ARG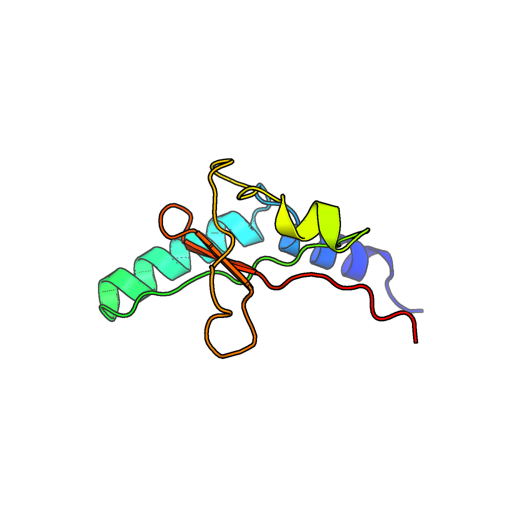 A C 1
ATOM 770 O O . ARG A 1 94 ? 9.896 15.258 -18.917 1.00 40.12 94 ARG A O 1
ATOM 777 N N . HIS A 1 95 ? 10.784 16.346 -17.143 1.00 39.31 95 HIS A N 1
ATOM 778 C CA . HIS A 1 95 ? 10.650 17.706 -17.640 1.00 39.31 95 HIS A CA 1
ATOM 779 C C . HIS A 1 95 ? 12.016 18.176 -18.132 1.00 39.31 95 HIS A C 1
ATOM 781 O O . HIS A 1 95 ? 13.015 17.864 -17.438 1.00 39.31 95 HIS A O 1
#

Sequence (95 aa):
MGCKTGERFGLGEMSSPDSSLTKRGRELCEQITHRTNTPTYYLFRHHGRSQKRERERRCPICNGDWLLPEPLFERFDFRCDDCRLLSNIALTQRH

pLDDT: mean 82.98, std 12.89, range [39.31, 95.75]